Protein AF-A0A8J4X0T6-F1 (afdb_monomer)

Organism: Clarias magur (NCBI:txid1594786)

Solvent-accessible surface area (backbone atoms only — not comparable to full-atom values): 6398 Å² total; per-residue (Å²): 142,80,82,92,80,85,89,79,91,71,92,70,81,77,81,69,88,79,66,80,85,77,66,72,76,76,78,74,85,70,76,81,71,88,65,74,69,60,44,81,41,77,45,64,57,94,93,44,96,58,73,44,84,46,79,32,70,50,81,43,74,67,46,51,54,51,53,47,22,70,76,67,74,42,60,67,86,76,67,76,78,88,84,78,93,50,99,83,111

Sequence (89 aa):
PFSPEEAEDGSGMKRLPYSEDEFGSPPNKLARVDEPKKVLLYVRKESEEVFDALMLKTPTLKGLVEAISEKYDVPLEKLGKVYKKCKKG

Mean predicted aligned error: 15.58 Å

Radius of gyration: 29.04 Å; Cα contacts (8 Å, |Δi|>4): 52; chains: 1; bounding box: 66×72×32 Å

pLDDT: mean 78.52, std 17.87, range [35.06, 97.31]

Secondary structure (DSSP, 8-state):
-------------------GGG-PPPPP----------EEEEE--TT-SSPEEEEESS-SHHHHHHHHHHHHT--GGG--------TT-

Structure (mmCIF, N/CA/C/O backbone):
data_AF-A0A8J4X0T6-F1
#
_entry.id   AF-A0A8J4X0T6-F1
#
loop_
_atom_site.group_PDB
_atom_site.id
_atom_site.type_symbol
_atom_site.label_atom_id
_atom_site.label_alt_id
_atom_site.label_comp_id
_atom_site.label_asym_id
_atom_site.label_entity_id
_atom_site.label_seq_id
_atom_site.pdbx_PDB_ins_code
_atom_site.Cartn_x
_atom_site.Cartn_y
_atom_site.Cartn_z
_atom_site.occupancy
_atom_site.B_iso_or_equiv
_atom_site.auth_seq_id
_atom_site.auth_comp_id
_atom_site.auth_asym_id
_atom_site.auth_atom_id
_atom_site.pdbx_PDB_model_num
ATOM 1 N N . PRO A 1 1 ? 47.901 59.066 11.433 1.00 42.69 1 PRO A N 1
ATOM 2 C CA . PRO A 1 1 ? 46.707 59.520 10.676 1.00 42.69 1 PRO A CA 1
ATOM 3 C C . PRO A 1 1 ? 47.071 59.771 9.200 1.00 42.69 1 PRO A C 1
ATOM 5 O O . PRO A 1 1 ? 47.865 60.661 8.937 1.00 42.69 1 PRO A O 1
ATOM 8 N N . PHE A 1 2 ? 46.644 59.027 8.185 1.00 35.06 2 PHE A N 1
ATOM 9 C CA . PHE A 1 2 ? 45.786 57.853 8.022 1.00 35.06 2 PHE A CA 1
ATOM 10 C C . PHE A 1 2 ? 46.493 56.971 6.971 1.00 35.06 2 PHE A C 1
ATOM 12 O O . PHE A 1 2 ? 46.921 57.507 5.950 1.00 35.06 2 PHE A O 1
ATOM 19 N N . SER A 1 3 ? 46.634 55.665 7.212 1.00 44.06 3 SER A N 1
ATOM 20 C CA . SER A 1 3 ? 47.057 54.699 6.185 1.00 44.06 3 SER A CA 1
ATOM 21 C C . SER A 1 3 ? 45.815 54.114 5.508 1.00 44.06 3 SER A C 1
ATOM 23 O O . SER A 1 3 ? 44.882 53.749 6.226 1.00 44.06 3 SER A O 1
ATOM 25 N N . PRO A 1 4 ? 45.775 53.991 4.173 1.00 48.69 4 PRO A N 1
ATOM 26 C CA . PRO A 1 4 ? 44.817 53.137 3.493 1.00 48.69 4 PRO A CA 1
ATOM 27 C C . PRO A 1 4 ? 45.461 51.761 3.280 1.00 48.69 4 PRO A C 1
ATOM 29 O O . PRO A 1 4 ? 46.181 51.559 2.307 1.00 48.69 4 PRO A O 1
ATOM 32 N N . GLU A 1 5 ? 45.234 50.832 4.206 1.00 47.00 5 GLU A N 1
ATOM 33 C CA . GLU A 1 5 ? 45.594 49.425 4.021 1.00 47.00 5 GLU A CA 1
ATOM 34 C C . GLU A 1 5 ? 44.340 48.599 3.702 1.00 47.00 5 GLU A C 1
ATOM 36 O O . GLU A 1 5 ? 43.385 48.551 4.473 1.00 47.00 5 GLU A O 1
ATOM 41 N N . GLU A 1 6 ? 44.395 48.007 2.508 1.00 43.19 6 GLU A N 1
ATOM 42 C CA . GLU A 1 6 ? 43.918 46.667 2.156 1.00 43.19 6 GLU A CA 1
ATOM 43 C C . GLU A 1 6 ? 42.406 46.399 2.184 1.00 43.19 6 GLU A C 1
ATOM 45 O O . GLU A 1 6 ? 41.812 45.943 3.157 1.00 43.19 6 GLU A O 1
ATOM 50 N N . ALA A 1 7 ? 41.802 46.572 1.007 1.00 52.31 7 ALA A N 1
ATOM 51 C CA . ALA A 1 7 ? 40.639 45.812 0.584 1.00 52.31 7 ALA A CA 1
ATOM 52 C C . ALA A 1 7 ? 41.070 44.901 -0.571 1.00 52.31 7 ALA A C 1
ATOM 54 O O . ALA A 1 7 ? 41.237 45.392 -1.680 1.00 52.31 7 ALA A O 1
ATOM 55 N N . GLU A 1 8 ? 41.231 43.599 -0.329 1.00 45.91 8 GLU A N 1
ATOM 56 C CA . GLU A 1 8 ? 40.848 42.593 -1.325 1.00 45.91 8 GLU A CA 1
ATOM 57 C C . GLU A 1 8 ? 40.592 41.242 -0.643 1.00 45.91 8 GLU A C 1
ATOM 59 O O . GLU A 1 8 ? 41.494 40.483 -0.289 1.00 45.91 8 GLU A O 1
ATOM 64 N N . ASP A 1 9 ? 39.305 40.984 -0.430 1.00 50.94 9 ASP A N 1
ATOM 65 C CA . ASP A 1 9 ? 38.733 39.667 -0.198 1.00 50.94 9 ASP A CA 1
ATOM 66 C C . ASP A 1 9 ? 38.930 38.822 -1.466 1.00 50.94 9 ASP A C 1
ATOM 68 O O . ASP A 1 9 ? 38.497 39.198 -2.556 1.00 50.94 9 ASP A O 1
ATOM 72 N N . GLY A 1 10 ? 39.632 37.698 -1.340 1.00 46.22 10 GLY A N 1
ATOM 73 C CA . GLY A 1 10 ? 39.991 36.879 -2.491 1.00 46.22 10 GLY A CA 1
ATOM 74 C C . GLY A 1 10 ? 40.720 35.602 -2.104 1.00 46.22 10 GLY A C 1
ATOM 75 O O . GLY A 1 10 ? 41.839 35.358 -2.552 1.00 46.22 10 GLY A O 1
ATOM 76 N N . SER A 1 11 ? 40.095 34.754 -1.284 1.00 53.34 11 SER A N 1
ATOM 77 C CA . SER A 1 11 ? 40.515 33.354 -1.133 1.00 53.34 11 SER A CA 1
ATOM 78 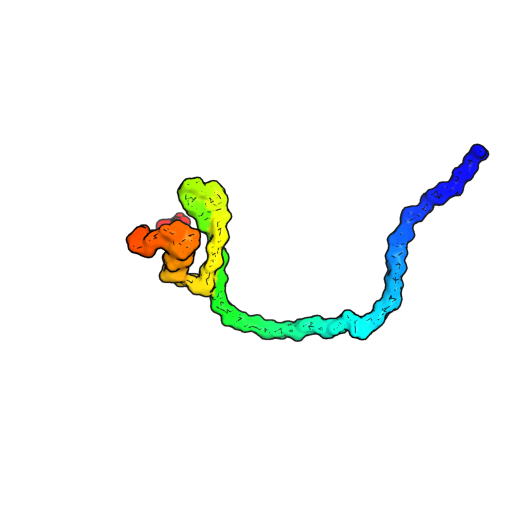C C . SER A 1 11 ? 40.248 32.602 -2.445 1.00 53.34 11 SER A C 1
ATOM 80 O O . SER A 1 11 ? 39.277 31.863 -2.602 1.00 53.34 11 SER A O 1
ATOM 82 N N . GLY A 1 12 ? 41.090 32.847 -3.448 1.00 49.19 12 GLY A N 1
ATOM 83 C CA . GLY A 1 12 ? 41.109 32.085 -4.682 1.00 49.19 12 GLY A 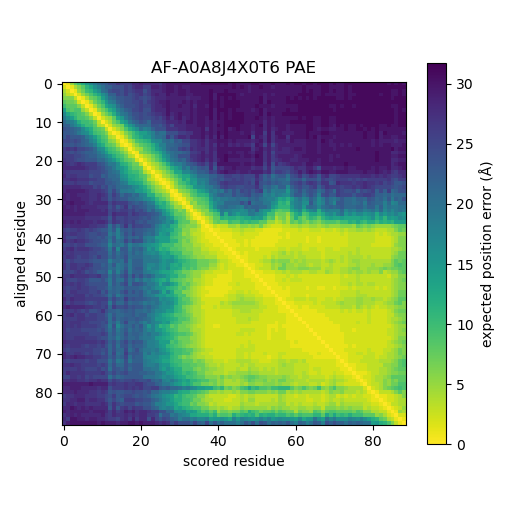CA 1
ATOM 84 C C . GLY A 1 12 ? 41.656 30.699 -4.379 1.00 49.19 12 GLY A C 1
ATOM 85 O O . GLY A 1 12 ? 42.867 30.537 -4.214 1.00 49.19 12 GLY A O 1
ATOM 86 N N . MET A 1 13 ? 40.785 29.689 -4.314 1.00 58.81 13 MET A N 1
ATOM 87 C CA . MET A 1 13 ? 41.220 28.295 -4.319 1.00 58.81 13 MET A CA 1
ATOM 88 C C . MET A 1 13 ? 42.047 28.051 -5.586 1.00 58.81 13 MET A C 1
ATOM 90 O O . MET A 1 13 ? 41.518 27.937 -6.694 1.00 58.81 13 MET A O 1
ATOM 94 N N . LYS A 1 14 ? 43.372 28.014 -5.432 1.00 62.03 14 LYS A N 1
ATOM 95 C CA . LYS A 1 14 ? 44.301 27.719 -6.521 1.00 62.03 14 LYS A CA 1
ATOM 96 C C . LYS A 1 14 ? 44.041 26.281 -6.964 1.00 62.03 14 LYS A C 1
ATOM 98 O O . LYS A 1 14 ? 44.340 25.342 -6.231 1.00 62.03 14 LYS A O 1
ATOM 103 N N . ARG A 1 15 ? 43.445 26.112 -8.149 1.00 64.19 15 ARG A N 1
ATOM 104 C CA . ARG A 1 15 ? 43.277 24.800 -8.785 1.00 64.19 15 ARG A CA 1
ATOM 105 C C . ARG A 1 15 ? 44.666 24.224 -9.058 1.00 64.19 15 ARG A C 1
ATOM 107 O O . ARG A 1 15 ? 45.413 24.781 -9.859 1.00 64.19 15 ARG A O 1
ATOM 114 N N . LEU A 1 16 ? 45.007 23.147 -8.358 1.00 67.31 16 LEU A N 1
ATOM 115 C CA . LEU A 1 16 ? 46.184 22.335 -8.653 1.00 67.31 16 LEU A CA 1
ATOM 116 C C . LEU A 1 16 ? 46.023 21.692 -10.044 1.00 67.31 16 LEU A C 1
ATOM 118 O O . LEU A 1 16 ? 44.883 21.446 -10.456 1.00 67.31 16 LEU A O 1
ATOM 122 N N . PRO A 1 17 ? 47.121 21.437 -10.784 1.00 56.91 17 PRO A N 1
ATOM 123 C CA . PRO A 1 17 ? 47.050 20.703 -12.039 1.00 56.91 17 PRO A CA 1
ATOM 124 C C . PRO A 1 17 ? 46.427 19.330 -11.771 1.00 56.91 17 PRO A C 1
ATOM 126 O O . PRO A 1 17 ? 46.917 18.544 -10.966 1.00 56.91 17 PRO A O 1
ATOM 129 N N . TYR A 1 18 ? 45.285 19.111 -12.410 1.00 55.28 18 TYR A N 1
ATOM 130 C CA . TYR A 1 18 ? 44.486 17.902 -12.333 1.00 55.28 18 TYR A CA 1
ATOM 131 C C . TYR A 1 18 ? 45.296 16.735 -12.913 1.00 55.28 18 TYR A C 1
ATOM 133 O O . TYR A 1 18 ? 45.632 16.753 -14.095 1.00 55.28 18 TYR A O 1
ATOM 141 N N . SER A 1 19 ? 45.653 15.757 -12.077 1.00 58.94 19 SER A N 1
ATOM 142 C CA . SER A 1 19 ? 46.255 14.505 -12.537 1.00 58.94 19 SER A CA 1
ATOM 143 C C . SER A 1 19 ? 45.164 13.698 -13.241 1.00 58.94 19 SER A C 1
ATOM 145 O O . SER A 1 19 ? 44.204 13.276 -12.598 1.00 58.94 19 SER A O 1
ATOM 147 N N . GLU A 1 20 ? 45.278 13.524 -14.559 1.00 57.81 20 GLU A N 1
ATOM 148 C CA . GLU A 1 20 ? 44.254 12.871 -15.395 1.00 57.81 20 GLU A CA 1
ATOM 149 C C . GLU A 1 20 ? 44.018 11.385 -15.041 1.00 57.81 20 GLU A C 1
ATOM 151 O O . GLU A 1 20 ? 43.009 10.814 -15.446 1.00 57.81 20 GLU A O 1
ATOM 156 N N 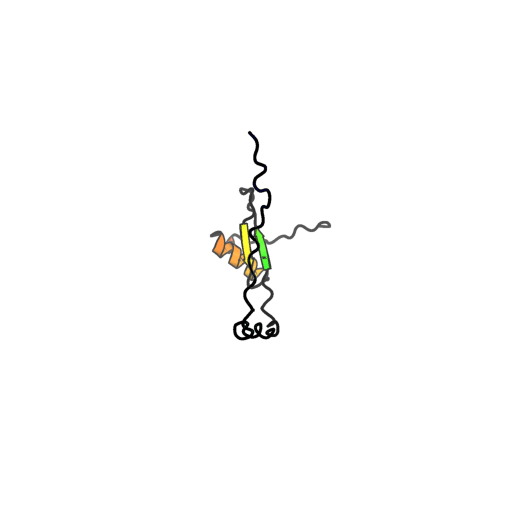. ASP A 1 21 ? 44.887 10.782 -14.224 1.00 59.28 21 ASP A N 1
ATOM 157 C CA . ASP A 1 21 ? 44.828 9.372 -13.811 1.00 59.28 21 ASP A CA 1
ATOM 158 C C . ASP A 1 21 ? 43.843 9.045 -12.664 1.00 59.28 21 ASP A C 1
ATOM 160 O O . ASP A 1 21 ? 43.657 7.870 -12.350 1.00 59.28 21 ASP A O 1
ATOM 164 N N . GLU A 1 22 ? 43.181 10.028 -12.033 1.00 61.03 22 GLU A N 1
ATOM 165 C CA . GLU A 1 22 ? 42.264 9.781 -10.892 1.00 61.03 22 GLU A CA 1
ATOM 166 C C . GLU A 1 22 ? 40.767 9.920 -11.236 1.00 61.03 22 GLU A C 1
ATOM 168 O O . GLU A 1 22 ? 39.901 9.874 -10.365 1.00 61.03 22 GLU A O 1
ATOM 173 N N . PHE A 1 23 ? 40.410 10.038 -12.515 1.00 59.72 23 PHE A N 1
ATOM 174 C CA . PHE A 1 23 ? 39.025 9.837 -12.951 1.00 59.72 23 PHE A CA 1
ATOM 175 C C . PHE A 1 23 ? 38.919 8.491 -13.653 1.00 59.72 23 PHE A C 1
ATOM 177 O O . PHE A 1 23 ? 38.975 8.382 -14.878 1.00 59.72 23 PHE A O 1
ATOM 184 N N . GLY A 1 24 ? 38.747 7.439 -12.847 1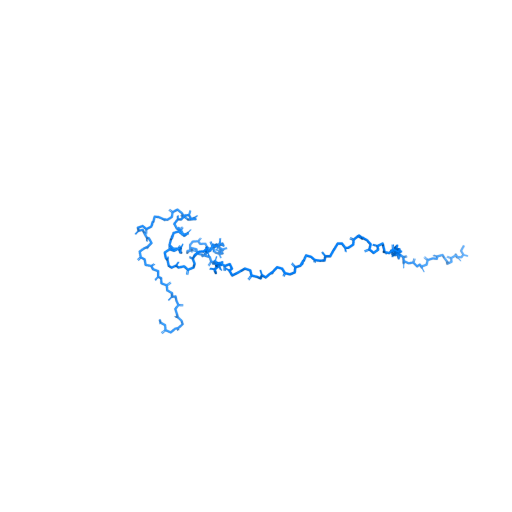.00 67.62 24 GLY A N 1
ATOM 185 C CA . GLY A 1 24 ? 38.285 6.153 -13.353 1.00 67.62 24 GLY A CA 1
ATOM 186 C C . GLY A 1 24 ? 37.073 6.363 -14.263 1.00 67.62 24 GLY A C 1
ATOM 187 O O . GLY A 1 24 ? 36.228 7.226 -14.006 1.00 67.62 24 GLY A O 1
ATOM 188 N N . SER A 1 25 ? 37.018 5.613 -15.364 1.00 62.44 25 SER A N 1
ATOM 189 C CA . SER A 1 25 ? 35.963 5.761 -16.365 1.00 62.44 25 SER A CA 1
ATOM 190 C C . SER A 1 25 ? 34.590 5.749 -15.682 1.00 62.44 25 SER A C 1
ATOM 192 O O . SER A 1 25 ? 34.356 4.875 -14.838 1.00 62.44 25 SER A O 1
ATOM 194 N N . PRO A 1 26 ? 33.673 6.681 -16.017 1.00 65.56 26 PRO A N 1
ATOM 195 C CA . PRO A 1 26 ? 32.332 6.650 -15.456 1.00 65.56 26 PRO A CA 1
ATOM 196 C C . PRO A 1 26 ? 31.749 5.258 -15.709 1.00 65.56 26 PRO A C 1
ATOM 198 O O . PRO A 1 26 ? 31.947 4.718 -16.805 1.00 65.56 26 PRO A O 1
ATOM 201 N N . PRO A 1 27 ? 31.080 4.650 -14.712 1.00 71.69 27 PRO A N 1
ATOM 202 C CA . PRO A 1 27 ? 30.578 3.294 -14.841 1.00 71.69 27 PRO A CA 1
ATOM 203 C C . PRO A 1 27 ? 29.786 3.187 -16.141 1.00 71.69 27 PRO A C 1
ATOM 205 O O . PRO A 1 27 ? 28.893 4.001 -16.404 1.00 71.69 27 PRO A O 1
ATOM 208 N N . ASN A 1 28 ? 30.172 2.218 -16.978 1.00 69.88 28 ASN A N 1
ATOM 209 C CA . ASN A 1 28 ? 29.497 1.932 -18.238 1.00 69.88 28 ASN A CA 1
ATOM 210 C C . ASN A 1 28 ? 27.988 1.904 -17.977 1.00 69.88 28 ASN A C 1
ATOM 212 O O . ASN A 1 28 ? 27.546 1.246 -17.033 1.00 69.88 28 ASN A O 1
ATOM 216 N N . LYS A 1 29 ? 27.206 2.642 -18.776 1.00 72.44 29 LYS A N 1
ATOM 217 C CA . LYS A 1 29 ? 25.746 2.695 -18.633 1.00 72.44 29 LYS A CA 1
ATOM 218 C C . LYS A 1 29 ? 25.205 1.272 -18.770 1.00 72.44 29 LYS A C 1
ATOM 220 O O . LYS A 1 29 ? 25.070 0.767 -19.881 1.00 72.44 29 LYS A O 1
ATOM 225 N N . LEU A 1 30 ? 24.933 0.619 -17.642 1.00 73.19 30 LEU A N 1
ATOM 226 C CA . LEU A 1 30 ? 24.328 -0.703 -17.628 1.00 73.19 30 LEU A CA 1
ATOM 227 C C . LEU A 1 30 ? 22.956 -0.582 -18.286 1.00 73.19 30 LEU A C 1
ATOM 229 O O . LEU A 1 30 ? 22.189 0.335 -17.973 1.00 73.19 30 LEU A O 1
ATOM 233 N N . ALA A 1 31 ? 22.664 -1.486 -19.223 1.00 72.94 31 ALA A N 1
ATOM 234 C CA . ALA A 1 31 ? 21.335 -1.590 -19.798 1.00 72.94 31 ALA A CA 1
ATOM 235 C C . ALA A 1 31 ? 20.326 -1.668 -18.646 1.00 72.94 31 ALA A C 1
ATOM 237 O O . ALA A 1 31 ? 20.507 -2.452 -17.711 1.00 72.94 31 ALA A O 1
ATOM 238 N N . ARG A 1 32 ? 19.299 -0.814 -18.685 1.00 71.69 32 ARG A N 1
ATOM 239 C CA . ARG A 1 32 ? 18.233 -0.818 -17.685 1.00 71.69 32 ARG A CA 1
ATOM 240 C C . ARG A 1 32 ? 17.576 -2.195 -17.747 1.00 71.69 32 ARG A C 1
ATOM 242 O O . ARG A 1 32 ? 16.830 -2.469 -18.680 1.00 71.69 32 ARG A O 1
ATOM 249 N N . VAL A 1 33 ? 17.906 -3.065 -16.795 1.00 73.12 33 VAL A N 1
ATOM 250 C CA . VAL A 1 33 ? 17.216 -4.344 -16.622 1.00 73.12 33 VAL A CA 1
ATOM 251 C C . VAL A 1 33 ? 15.740 -4.009 -16.429 1.00 73.12 33 VAL A C 1
ATOM 253 O O . VAL A 1 33 ? 15.422 -3.077 -15.683 1.00 73.12 33 VAL A O 1
ATOM 256 N N . ASP A 1 34 ? 14.858 -4.713 -17.141 1.00 68.94 34 ASP A N 1
ATOM 257 C CA . ASP A 1 34 ? 13.408 -4.571 -17.004 1.00 68.94 34 ASP A CA 1
ATOM 258 C C . ASP A 1 34 ? 13.021 -5.081 -15.607 1.00 68.94 34 ASP A C 1
ATOM 260 O O . ASP A 1 34 ? 12.707 -6.250 -15.390 1.00 68.94 34 ASP A O 1
ATOM 264 N N . GLU A 1 35 ? 13.212 -4.225 -14.602 1.00 70.00 35 GLU A N 1
ATOM 265 C CA . GLU A 1 35 ? 12.879 -4.547 -13.225 1.00 70.00 35 GLU A CA 1
ATOM 266 C C . GLU A 1 35 ? 11.350 -4.651 -13.129 1.00 70.00 35 GLU A C 1
ATOM 268 O O . GLU A 1 35 ? 10.653 -3.800 -13.700 1.00 70.00 35 GLU A O 1
ATOM 273 N N . PRO A 1 36 ? 10.796 -5.662 -12.425 1.00 74.12 36 PRO A N 1
ATOM 274 C CA . PRO A 1 36 ? 9.356 -5.765 -12.226 1.00 74.12 36 PRO A CA 1
ATOM 275 C C . PRO A 1 36 ? 8.789 -4.418 -11.783 1.00 74.12 36 PRO A C 1
ATOM 277 O O . PRO A 1 36 ? 9.347 -3.766 -10.903 1.00 74.12 36 PRO A O 1
ATOM 280 N N . LYS A 1 37 ? 7.691 -3.986 -12.413 1.00 84.88 37 LYS A N 1
ATOM 281 C CA . LYS A 1 37 ? 7.069 -2.680 -12.157 1.00 84.88 37 LYS A CA 1
ATOM 282 C C . LYS A 1 37 ? 6.668 -2.575 -10.680 1.00 84.88 37 LYS A C 1
ATOM 284 O O . LYS A 1 37 ? 5.615 -3.070 -10.301 1.00 84.88 37 LYS A O 1
ATOM 289 N N . LYS A 1 38 ? 7.489 -1.937 -9.846 1.00 91.06 38 LYS A N 1
ATOM 290 C CA . LYS A 1 38 ? 7.158 -1.624 -8.446 1.00 91.06 38 LYS A CA 1
ATOM 291 C C . LYS A 1 38 ? 6.364 -0.320 -8.397 1.00 91.06 38 LYS A C 1
ATOM 293 O O . LYS A 1 38 ? 6.576 0.564 -9.227 1.00 91.06 38 LYS A O 1
ATOM 298 N N . VAL A 1 39 ? 5.461 -0.186 -7.430 1.00 94.81 39 VAL A N 1
ATOM 299 C CA . VAL A 1 39 ? 4.652 1.031 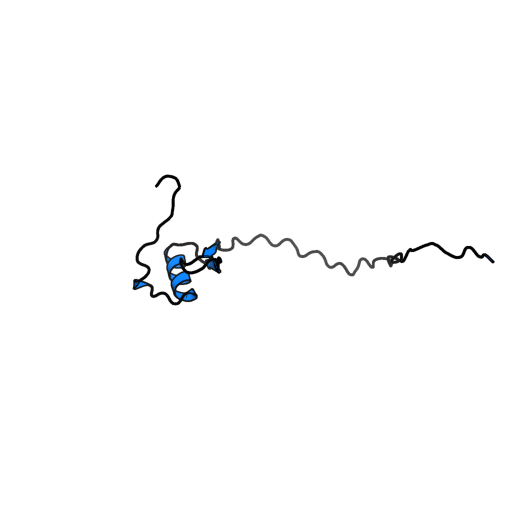-7.247 1.00 94.81 39 VAL A CA 1
ATOM 300 C C . VAL A 1 39 ? 4.727 1.483 -5.797 1.00 94.81 39 VAL A C 1
ATOM 302 O O . VAL A 1 39 ? 4.467 0.693 -4.900 1.00 94.81 39 VAL A O 1
ATOM 305 N N . LEU A 1 40 ? 5.040 2.758 -5.564 1.00 96.06 40 LEU A N 1
ATOM 306 C CA . LEU A 1 40 ? 4.939 3.376 -4.243 1.00 96.06 40 LEU A CA 1
ATOM 307 C C . LEU A 1 40 ? 3.544 3.982 -4.070 1.00 96.06 40 LEU A C 1
ATOM 309 O O . LEU A 1 40 ? 3.134 4.838 -4.854 1.00 96.06 40 LEU A O 1
ATOM 313 N N . LEU A 1 41 ? 2.818 3.529 -3.056 1.00 96.50 41 LEU A N 1
ATOM 314 C CA . LEU A 1 41 ? 1.495 4.019 -2.696 1.00 96.50 41 LEU A CA 1
ATOM 315 C C . LEU A 1 41 ? 1.578 4.875 -1.433 1.00 96.50 41 LEU A C 1
ATOM 317 O O . LEU A 1 41 ? 2.336 4.570 -0.517 1.00 96.50 41 LEU A O 1
ATOM 321 N N . TYR A 1 42 ? 0.758 5.921 -1.387 1.00 97.06 42 TYR A N 1
ATOM 322 C CA . TYR A 1 42 ? 0.552 6.750 -0.205 1.00 97.06 42 TYR A CA 1
ATOM 323 C C . TYR A 1 42 ? -0.796 6.382 0.401 1.00 97.06 42 TYR A C 1
ATOM 325 O O . TYR A 1 42 ? -1.845 6.598 -0.208 1.00 97.06 42 TYR A O 1
ATOM 333 N N . VAL A 1 43 ? -0.760 5.773 1.576 1.00 95.44 43 VAL A N 1
ATOM 334 C CA . VAL A 1 43 ? -1.920 5.211 2.263 1.00 95.44 43 VAL A CA 1
ATOM 335 C C . VAL A 1 43 ? -2.295 6.135 3.411 1.00 95.44 43 VAL A C 1
ATOM 337 O O . VAL A 1 43 ? -1.424 6.647 4.100 1.00 95.44 43 VAL A O 1
ATOM 340 N N . ARG A 1 44 ? -3.591 6.360 3.623 1.00 95.06 44 ARG A N 1
ATOM 341 C CA . ARG A 1 44 ? -4.098 7.130 4.762 1.00 95.06 44 ARG A CA 1
ATOM 342 C C . ARG A 1 44 ? -5.319 6.430 5.331 1.00 95.06 44 ARG A C 1
ATOM 344 O O . ARG A 1 44 ? -6.273 6.184 4.588 1.00 95.06 44 ARG A O 1
ATOM 351 N N . LYS A 1 45 ? -5.296 6.111 6.623 1.00 91.50 45 LYS A N 1
ATOM 352 C CA . LYS A 1 45 ? -6.488 5.634 7.341 1.00 91.50 45 LYS A CA 1
ATOM 353 C C . LYS A 1 45 ? -7.377 6.815 7.721 1.00 91.50 45 LYS A C 1
ATOM 355 O O . LYS A 1 45 ? -6.928 7.951 7.773 1.00 91.50 45 LYS A O 1
ATOM 360 N N . GLU A 1 46 ? -8.652 6.552 7.987 1.00 91.31 46 GLU A N 1
ATOM 361 C CA . GLU A 1 46 ? -9.607 7.601 8.375 1.00 91.31 46 GLU A CA 1
ATOM 362 C C . GLU A 1 46 ? -9.168 8.362 9.635 1.00 91.31 46 GLU A C 1
ATOM 364 O O . GLU A 1 46 ? -9.320 9.576 9.706 1.00 91.31 46 GLU A O 1
ATOM 369 N N . SER A 1 47 ? -8.558 7.657 10.589 1.00 92.69 47 SER A N 1
ATOM 370 C CA . SER A 1 47 ? -8.027 8.222 11.830 1.00 92.69 47 SER A CA 1
ATOM 371 C C . SER A 1 47 ? -6.675 8.932 11.675 1.00 92.69 47 SER A C 1
ATOM 373 O O . SER A 1 47 ? -6.120 9.382 12.672 1.00 92.69 47 SER A O 1
ATOM 375 N N . GLU A 1 48 ? -6.098 8.972 10.471 1.00 94.62 48 GLU A N 1
ATOM 376 C CA . GLU A 1 48 ? -4.767 9.525 10.214 1.00 94.62 48 GLU A CA 1
ATOM 377 C C . GLU A 1 48 ? -4.852 10.739 9.285 1.00 94.62 48 GLU A C 1
ATOM 379 O O . GLU A 1 48 ? -5.507 10.720 8.243 1.00 94.62 48 GLU A O 1
ATOM 384 N N . GLU A 1 49 ? -4.139 11.805 9.642 1.00 95.56 49 GLU A N 1
ATOM 385 C CA . GLU A 1 49 ? -4.050 1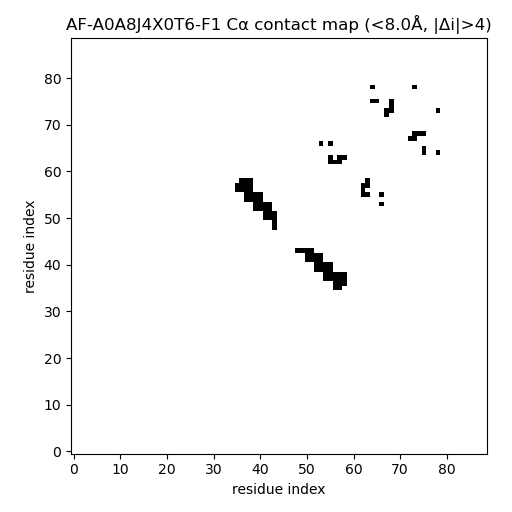3.018 8.818 1.00 95.56 49 GLU A CA 1
ATOM 386 C C . GLU A 1 49 ? -2.873 12.974 7.837 1.00 95.56 49 GLU A C 1
ATOM 388 O O . GLU A 1 49 ? -2.842 13.712 6.850 1.00 95.56 49 GLU A O 1
ATOM 393 N N . VAL A 1 50 ? -1.924 12.071 8.081 1.00 96.62 50 VAL A N 1
ATOM 394 C CA . VAL A 1 50 ? -0.706 11.901 7.292 1.00 96.62 50 VAL A CA 1
ATOM 395 C C . VAL A 1 50 ? -0.803 10.695 6.370 1.00 96.62 50 VAL A C 1
ATOM 397 O O . VAL A 1 50 ? -1.523 9.737 6.641 1.00 96.62 50 VAL A O 1
ATOM 400 N N . PHE A 1 51 ? -0.055 10.746 5.270 1.00 97.31 51 PHE A N 1
ATOM 401 C CA . PHE A 1 51 ? 0.101 9.602 4.386 1.00 97.31 51 PHE A CA 1
ATOM 402 C C . PHE A 1 51 ? 1.318 8.784 4.786 1.00 97.31 51 PHE A C 1
ATOM 404 O O . PHE A 1 51 ? 2.411 9.317 4.969 1.00 97.31 51 PHE A O 1
ATOM 411 N N . ASP A 1 52 ? 1.130 7.480 4.825 1.00 97.06 52 ASP A N 1
ATOM 412 C CA . ASP A 1 52 ? 2.169 6.500 5.044 1.00 97.06 52 ASP A CA 1
ATOM 413 C C . ASP A 1 52 ? 2.567 5.828 3.719 1.00 97.06 52 ASP A C 1
ATOM 415 O O . ASP A 1 52 ? 1.758 5.652 2.805 1.00 97.06 52 ASP A O 1
ATOM 419 N N . ALA A 1 53 ? 3.843 5.482 3.587 1.00 96.62 53 ALA A N 1
ATOM 420 C CA . ALA A 1 53 ? 4.436 5.026 2.337 1.00 96.62 53 ALA A CA 1
ATOM 421 C C . ALA A 1 53 ? 4.442 3.492 2.245 1.00 96.62 53 ALA A C 1
ATOM 423 O O . ALA A 1 53 ? 5.086 2.816 3.047 1.00 96.62 53 ALA A O 1
ATOM 424 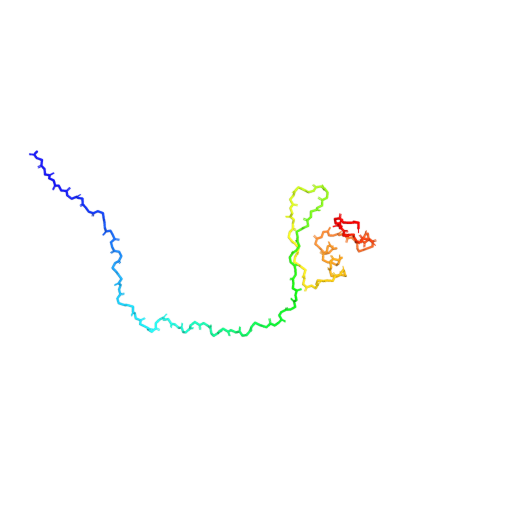N N . LEU A 1 54 ? 3.777 2.921 1.242 1.00 95.88 54 LEU A N 1
ATOM 425 C CA . LEU A 1 54 ? 3.711 1.476 1.009 1.00 95.88 54 LEU A CA 1
ATOM 426 C C . LEU A 1 54 ? 4.292 1.128 -0.364 1.00 95.88 54 LEU A C 1
ATOM 428 O O . LEU A 1 54 ? 3.696 1.424 -1.398 1.00 95.88 54 LEU A O 1
ATOM 432 N N . MET A 1 55 ? 5.458 0.482 -0.383 1.00 95.19 55 MET A N 1
ATOM 433 C CA . MET A 1 55 ? 6.065 0.001 -1.624 1.00 95.19 55 MET A CA 1
ATOM 434 C C . MET A 1 55 ? 5.485 -1.358 -2.011 1.00 95.19 55 MET A C 1
ATOM 436 O O . MET A 1 55 ? 5.703 -2.362 -1.335 1.00 95.19 55 MET A O 1
ATOM 440 N N . LEU A 1 56 ? 4.806 -1.402 -3.150 1.00 94.94 56 LEU A N 1
ATOM 441 C CA . LEU A 1 56 ? 4.209 -2.601 -3.701 1.00 94.94 56 LEU A CA 1
ATOM 442 C C . LEU A 1 56 ? 5.136 -3.225 -4.744 1.00 94.94 56 LEU A C 1
ATOM 444 O O . LEU A 1 56 ? 5.291 -2.714 -5.854 1.00 94.94 56 LEU A O 1
ATOM 448 N N . LYS A 1 57 ? 5.759 -4.350 -4.377 1.00 90.12 57 LYS A N 1
ATOM 449 C CA . LYS A 1 57 ? 6.666 -5.100 -5.265 1.00 90.12 57 LYS A CA 1
ATOM 450 C C . LYS A 1 57 ? 5.924 -5.747 -6.436 1.00 90.12 57 LYS A C 1
ATOM 452 O O . LYS A 1 57 ? 6.463 -5.839 -7.534 1.00 90.12 57 LYS A O 1
ATOM 457 N N . THR A 1 58 ? 4.685 -6.167 -6.191 1.00 91.25 58 THR A N 1
ATOM 458 C CA . THR A 1 58 ? 3.825 -6.848 -7.160 1.00 91.25 58 THR A CA 1
ATOM 459 C C . THR A 1 58 ? 2.525 -6.054 -7.292 1.00 91.25 58 THR A C 1
ATOM 461 O O . THR A 1 58 ? 1.647 -6.203 -6.439 1.00 91.25 58 THR A O 1
ATOM 464 N N . PRO A 1 59 ? 2.373 -5.198 -8.321 1.00 93.25 59 PRO A N 1
ATOM 465 C CA . PRO A 1 59 ? 1.269 -4.244 -8.446 1.00 93.25 59 PRO A CA 1
ATOM 466 C C . PRO A 1 59 ? -0.024 -4.926 -8.912 1.00 93.25 59 PRO A C 1
ATOM 468 O O . PRO A 1 59 ? -0.556 -4.664 -9.988 1.00 93.25 59 PRO A O 1
ATOM 471 N N . THR A 1 60 ? -0.519 -5.846 -8.094 1.00 93.75 60 THR A N 1
ATOM 472 C CA . THR A 1 60 ? -1.748 -6.614 -8.297 1.00 93.75 60 THR A CA 1
ATOM 473 C C . THR A 1 60 ? -2.680 -6.389 -7.113 1.00 93.75 60 THR A C 1
ATOM 475 O O . THR A 1 60 ? -2.233 -5.987 -6.039 1.00 93.75 60 THR A O 1
ATOM 478 N N . LEU A 1 61 ? -3.976 -6.675 -7.277 1.00 93.00 61 LEU A N 1
ATOM 479 C CA . LEU A 1 61 ? -4.934 -6.572 -6.168 1.00 93.00 61 LEU A CA 1
ATOM 480 C C . LEU A 1 61 ? -4.563 -7.495 -5.002 1.00 93.00 61 LEU A C 1
ATOM 482 O O . LEU A 1 61 ? -4.616 -7.065 -3.856 1.00 93.00 61 LEU A O 1
ATOM 486 N N . LYS A 1 62 ? -4.127 -8.728 -5.293 1.00 92.88 62 LYS A N 1
ATOM 487 C CA . 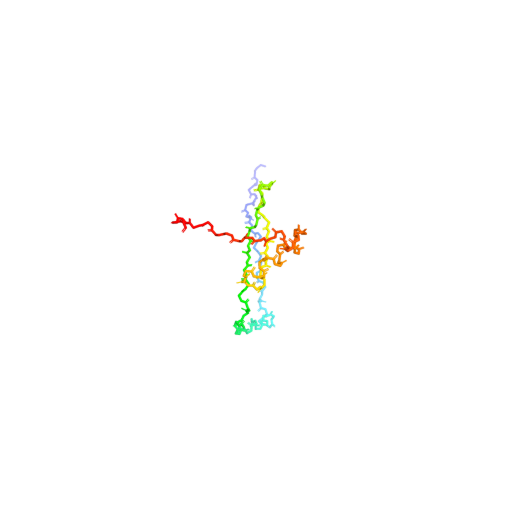LYS A 1 62 ? -3.654 -9.672 -4.271 1.00 92.88 62 LYS A CA 1
ATOM 488 C C . LYS A 1 62 ? -2.460 -9.102 -3.505 1.00 92.88 62 LYS A C 1
ATOM 490 O O . LYS A 1 62 ? -2.506 -9.041 -2.285 1.00 92.88 62 LYS A O 1
ATOM 495 N N . GLY A 1 63 ? -1.458 -8.600 -4.230 1.00 93.31 63 GLY A N 1
ATOM 496 C CA . GLY A 1 63 ? -0.280 -7.989 -3.618 1.00 93.31 63 GLY A CA 1
ATOM 497 C C . GLY A 1 63 ? -0.627 -6.783 -2.745 1.00 93.31 63 GLY A C 1
ATOM 498 O O . GLY A 1 63 ? -0.058 -6.635 -1.671 1.00 93.31 63 GLY A O 1
ATOM 499 N N . LEU A 1 64 ? -1.585 -5.944 -3.163 1.00 93.94 64 LEU A N 1
ATOM 500 C CA . LEU A 1 64 ? -2.068 -4.817 -2.355 1.00 93.94 64 LEU A CA 1
ATOM 501 C C . LEU A 1 64 ? -2.695 -5.287 -1.038 1.00 93.94 64 LEU A C 1
ATOM 503 O O . LEU A 1 64 ? -2.373 -4.746 0.015 1.00 93.94 64 LEU A O 1
ATOM 507 N N . VAL A 1 65 ? -3.579 -6.283 -1.105 1.00 94.19 65 VAL A N 1
ATOM 508 C CA . VAL A 1 65 ? -4.258 -6.851 0.067 1.00 94.19 65 VAL A CA 1
ATOM 509 C C . VAL A 1 65 ? -3.245 -7.468 1.037 1.00 94.19 65 VAL A C 1
ATOM 511 O O . VAL A 1 65 ? -3.300 -7.193 2.234 1.00 94.19 65 VAL A O 1
ATOM 514 N N . GLU A 1 66 ? -2.286 -8.237 0.521 1.00 94.06 66 GLU A N 1
ATOM 515 C CA . GLU A 1 66 ? -1.215 -8.857 1.312 1.00 94.06 66 GLU A CA 1
ATOM 516 C C . GLU A 1 66 ? -0.316 -7.807 1.977 1.00 94.06 66 GLU A C 1
ATOM 518 O O . GLU A 1 66 ? -0.101 -7.867 3.183 1.00 94.06 66 GLU A O 1
ATOM 523 N N . ALA A 1 67 ? 0.135 -6.795 1.231 1.00 94.62 67 ALA A N 1
ATOM 524 C CA . ALA A 1 67 ? 1.011 -5.750 1.760 1.00 94.62 67 ALA A CA 1
ATOM 525 C C . ALA A 1 67 ? 0.328 -4.873 2.827 1.00 94.62 67 ALA A C 1
ATOM 527 O O . ALA A 1 67 ? 0.977 -4.428 3.772 1.00 94.62 67 ALA A O 1
ATOM 528 N N . ILE A 1 68 ? -0.982 -4.625 2.698 1.00 94.25 68 ILE A N 1
ATOM 529 C CA . ILE A 1 68 ? -1.771 -3.941 3.734 1.00 94.25 68 ILE A CA 1
ATOM 530 C C . ILE A 1 68 ? -1.894 -4.820 4.981 1.00 94.25 68 ILE A C 1
ATOM 532 O O . ILE A 1 68 ? -1.741 -4.314 6.092 1.00 94.25 68 ILE A O 1
ATOM 536 N N . SER A 1 69 ? -2.167 -6.116 4.803 1.00 93.88 69 SER A N 1
ATOM 537 C CA . SER A 1 69 ? -2.281 -7.067 5.911 1.00 93.88 69 SER A CA 1
ATOM 538 C C . SER A 1 69 ? -0.982 -7.159 6.707 1.00 93.88 69 SER A C 1
ATOM 540 O O . SER A 1 69 ? -1.018 -7.063 7.929 1.00 93.88 69 SER A O 1
ATOM 542 N N . GLU A 1 70 ? 0.154 -7.243 6.012 1.00 93.75 70 GLU A N 1
ATOM 543 C CA . GLU A 1 70 ? 1.489 -7.311 6.611 1.00 93.75 70 GLU A CA 1
ATOM 544 C C . GLU A 1 70 ? 1.882 -6.010 7.328 1.00 93.75 70 GLU A C 1
ATOM 546 O O . GLU A 1 70 ? 2.393 -6.058 8.441 1.00 93.75 70 GLU A O 1
ATOM 551 N N . LYS A 1 71 ? 1.646 -4.835 6.723 1.00 94.44 71 LYS A N 1
ATOM 552 C CA . LYS A 1 71 ? 2.107 -3.555 7.294 1.00 94.44 71 LYS A CA 1
ATOM 553 C C . LYS A 1 71 ? 1.242 -3.041 8.447 1.00 94.44 71 LYS A C 1
ATOM 555 O O . LYS A 1 71 ? 1.752 -2.353 9.329 1.00 94.44 71 LYS A O 1
ATOM 560 N N . TYR A 1 72 ? -0.064 -3.290 8.400 1.00 93.56 72 TYR A N 1
ATOM 561 C CA . TYR A 1 72 ? -1.029 -2.706 9.337 1.00 93.56 72 TYR A CA 1
ATOM 562 C C . TYR A 1 72 ? -1.712 -3.745 10.234 1.00 93.56 72 TYR A C 1
ATOM 564 O O . TYR A 1 72 ? -2.698 -3.402 10.889 1.00 93.56 72 TYR A O 1
ATOM 572 N N . ASP A 1 73 ? -1.238 -4.996 10.229 1.00 92.81 73 ASP A N 1
ATOM 573 C CA . ASP A 1 73 ? -1.782 -6.115 11.012 1.00 92.81 73 ASP A CA 1
ATOM 574 C C . ASP A 1 73 ? -3.298 -6.306 10.828 1.00 92.81 73 ASP A C 1
ATOM 576 O O . ASP A 1 73 ? -4.042 -6.668 11.745 1.00 92.81 73 ASP A O 1
ATOM 580 N N . VAL A 1 74 ? -3.794 -6.042 9.615 1.00 90.31 74 VAL A N 1
ATOM 581 C CA . VAL A 1 74 ? -5.210 -6.223 9.284 1.00 90.31 74 VAL A CA 1
ATOM 582 C C . VAL A 1 74 ? -5.416 -7.647 8.769 1.00 90.31 74 VAL A C 1
ATOM 584 O O . VAL A 1 74 ? -4.832 -8.001 7.744 1.00 90.31 74 VAL A O 1
ATOM 587 N N . PRO A 1 75 ? -6.270 -8.472 9.402 1.00 92.88 75 PRO A N 1
ATOM 588 C CA . PRO A 1 75 ? -6.562 -9.813 8.906 1.00 92.88 75 PRO A CA 1
ATOM 589 C C . PRO A 1 75 ? -7.096 -9.793 7.470 1.00 92.88 75 PRO A C 1
ATOM 591 O O . PRO A 1 75 ? -8.004 -9.018 7.157 1.00 92.88 75 PRO A O 1
ATOM 594 N N . LEU A 1 76 ? -6.585 -10.688 6.619 1.00 90.12 76 LEU A N 1
ATOM 595 C CA . LEU A 1 76 ? -6.991 -10.806 5.209 1.00 90.12 76 LEU A CA 1
ATOM 596 C C . LEU A 1 76 ? -8.508 -10.981 5.046 1.00 90.12 76 LEU A C 1
ATOM 598 O O . LEU A 1 76 ? -9.109 -10.409 4.143 1.00 90.12 76 LEU A O 1
ATOM 602 N N . GLU A 1 77 ? -9.138 -11.704 5.971 1.00 88.44 77 GLU A N 1
ATOM 603 C CA . GLU A 1 77 ? -10.584 -11.956 6.012 1.00 88.44 77 GLU A CA 1
ATOM 604 C C . GLU A 1 77 ? -11.412 -10.671 6.168 1.00 88.44 77 GLU A C 1
ATOM 606 O O . GLU A 1 77 ? -12.548 -10.595 5.702 1.00 88.44 77 GLU A O 1
ATOM 611 N N . LYS A 1 78 ? -10.841 -9.636 6.801 1.00 87.12 78 LYS A N 1
ATOM 612 C CA . LYS A 1 78 ? -11.485 -8.324 6.957 1.00 87.12 78 LYS A CA 1
ATOM 613 C C . LYS A 1 78 ? -11.322 -7.448 5.713 1.00 87.12 78 LYS A C 1
ATOM 615 O O . LYS A 1 78 ? -12.106 -6.518 5.521 1.00 87.12 78 LYS A O 1
ATOM 620 N N . LEU A 1 79 ? -10.356 -7.746 4.841 1.00 8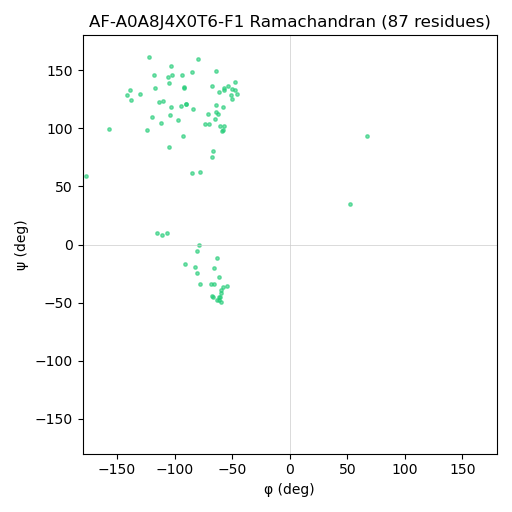6.94 79 LEU A N 1
ATOM 621 C CA . LEU A 1 79 ? -10.108 -7.026 3.588 1.00 86.94 79 LEU A CA 1
ATOM 622 C C . LEU A 1 79 ? -10.999 -7.568 2.451 1.00 86.94 79 LEU A C 1
ATOM 624 O O . LEU A 1 79 ? -10.537 -8.081 1.437 1.00 86.94 79 LEU A O 1
ATOM 628 N N . GLY A 1 80 ? -12.319 -7.462 2.623 1.00 79.50 80 GLY A N 1
ATOM 629 C CA . GLY A 1 80 ? -13.282 -8.097 1.714 1.00 79.50 80 GLY A CA 1
ATOM 630 C C . GLY A 1 80 ? -13.564 -7.342 0.410 1.00 79.50 80 GLY A C 1
ATOM 631 O O . GLY A 1 80 ? -14.012 -7.946 -0.562 1.00 79.50 80 GLY A O 1
ATOM 632 N N . LYS A 1 81 ? -13.363 -6.019 0.366 1.00 87.75 81 LYS A N 1
ATOM 633 C CA . LYS A 1 81 ? -13.732 -5.197 -0.798 1.00 87.75 81 LYS A CA 1
ATOM 634 C C . LYS A 1 81 ? -12.696 -4.112 -1.063 1.00 87.75 81 LYS A C 1
ATOM 636 O O . LYS A 1 81 ? -12.368 -3.333 -0.174 1.00 87.75 81 LYS A O 1
ATOM 641 N N . VAL A 1 82 ? -12.230 -4.042 -2.308 1.00 89.94 82 VAL A N 1
ATOM 642 C CA . VAL A 1 82 ? -11.333 -2.989 -2.796 1.00 89.94 82 VAL A CA 1
ATOM 643 C C . VAL A 1 82 ? -12.114 -2.109 -3.759 1.00 89.94 82 VAL A C 1
ATOM 645 O O . VAL A 1 82 ? -12.657 -2.594 -4.750 1.00 89.94 82 VAL A O 1
ATOM 648 N N . TYR A 1 83 ? -12.161 -0.810 -3.476 1.00 90.44 83 TYR A N 1
ATOM 649 C CA . TYR A 1 83 ? -12.870 0.166 -4.295 1.00 90.44 83 TYR A CA 1
ATOM 650 C C . TYR A 1 83 ? -11.905 1.200 -4.857 1.00 90.44 83 TYR A C 1
ATOM 652 O O . TYR A 1 83 ? -10.950 1.610 -4.198 1.00 90.44 83 TYR A O 1
ATOM 660 N N . LYS A 1 84 ? -12.195 1.671 -6.069 1.00 90.75 84 LYS A N 1
ATOM 661 C CA . LYS A 1 84 ? -11.499 2.793 -6.693 1.00 90.75 84 LYS A CA 1
ATOM 662 C C . LYS A 1 84 ? -12.476 3.950 -6.831 1.00 90.75 84 LYS A C 1
ATOM 664 O O . LYS A 1 84 ? -13.503 3.810 -7.483 1.00 90.75 84 LYS A O 1
ATOM 669 N N . LYS A 1 85 ? -12.139 5.106 -6.260 1.00 86.81 85 LYS A N 1
ATOM 670 C CA . LYS A 1 85 ? -12.916 6.330 -6.472 1.00 86.81 85 LYS A CA 1
ATOM 671 C C . LYS A 1 85 ? -12.647 6.850 -7.885 1.00 86.81 85 LYS A C 1
ATOM 673 O O . LYS A 1 85 ? -11.584 7.408 -8.155 1.00 86.81 85 LYS A O 1
ATOM 678 N N . CYS A 1 86 ? -13.593 6.650 -8.795 1.00 86.69 86 CYS A N 1
ATOM 679 C CA . CYS A 1 86 ? -13.546 7.206 -10.142 1.00 86.69 86 CYS A CA 1
ATOM 680 C C . CYS A 1 86 ? -14.308 8.535 -10.185 1.00 86.69 86 CYS A C 1
ATOM 682 O O . CYS A 1 86 ? -15.322 8.712 -9.516 1.00 86.69 86 CYS A O 1
ATOM 684 N N . LYS A 1 87 ? -13.847 9.488 -11.003 1.00 88.31 87 LYS A N 1
ATOM 685 C CA . LYS A 1 87 ? -14.527 10.788 -11.164 1.00 88.31 87 LYS A CA 1
ATOM 686 C C . LYS A 1 87 ? -15.916 10.657 -11.818 1.00 88.31 87 LYS A C 1
ATOM 688 O O . LYS A 1 87 ? -16.718 11.573 -11.703 1.00 88.31 87 LYS A O 1
ATOM 693 N N . LYS A 1 88 ? -16.179 9.543 -12.513 1.00 84.69 88 LYS A N 1
ATOM 694 C CA . LYS A 1 88 ? -17.412 9.276 -13.274 1.00 84.69 88 LYS A CA 1
ATOM 695 C C . LYS A 1 88 ? -18.316 8.181 -12.676 1.00 84.69 88 LYS A C 1
ATOM 697 O O . LYS A 1 88 ? -19.304 7.845 -13.317 1.00 84.69 88 LYS A O 1
ATOM 702 N N . GLY A 1 89 ? -18.017 7.683 -11.473 1.00 56.50 89 GLY A N 1
ATOM 703 C CA . GLY A 1 89 ? -18.632 6.462 -10.934 1.00 56.50 89 GLY A CA 1
ATOM 704 C C . GLY A 1 89 ? -17.781 5.252 -11.260 1.00 56.50 89 GLY A C 1
ATOM 705 O O . GLY A 1 89 ? -17.615 4.967 -12.464 1.00 56.50 89 GLY A O 1
#

Foldseek 3Di:
DDDDDDDDDDPDPPDDPDDPPPDDDDPDPPDPDPQQDKDWDFDADPPGPGTDIFIQSHPDPVSVLVSCCVPVVDDSVVVPDDDDDDPVD

InterPro domains:
  IPR040167 Transcription factor CP2-like [PTHR11037] (21-89)
  IPR057520 GRHL1/CP2, C-terminal domain [PF25416] (37-89)

Nearest PDB structures (foldseek):
  5cuy-assembly1_C  TM=3.527E-01  e=9.680E+00  Trypanosoma brucei brucei TREU927